Protein AF-A0A8J3AR73-F1 (afdb_monomer_lite)

Structure (mmCIF, N/CA/C/O backbone):
data_AF-A0A8J3AR73-F1
#
_entry.id   AF-A0A8J3AR73-F1
#
loop_
_atom_site.group_PDB
_atom_site.id
_atom_site.type_symbol
_atom_site.label_atom_id
_atom_site.label_alt_id
_atom_site.label_comp_id
_atom_site.label_asym_id
_atom_site.label_entity_id
_atom_site.label_seq_id
_atom_site.pdbx_PDB_ins_code
_atom_site.Cartn_x
_atom_site.Cartn_y
_atom_site.Cartn_z
_atom_site.occupancy
_atom_site.B_iso_or_equiv
_atom_site.auth_seq_id
_atom_site.auth_comp_id
_atom_site.auth_asym_id
_atom_site.auth_atom_id
_atom_site.pdbx_PDB_model_num
ATOM 1 N N . MET A 1 1 ? 7.734 -7.415 -24.292 1.00 56.72 1 MET A N 1
ATOM 2 C CA . MET A 1 1 ? 8.596 -7.367 -23.083 1.00 56.72 1 MET A CA 1
ATOM 3 C C . MET A 1 1 ? 8.493 -6.020 -22.365 1.00 56.72 1 MET A C 1
ATOM 5 O O . MET A 1 1 ? 8.095 -6.006 -21.208 1.00 56.72 1 MET A O 1
ATOM 9 N N . ALA A 1 2 ? 8.714 -4.885 -23.041 1.00 62.56 2 ALA A N 1
ATOM 10 C CA . ALA A 1 2 ? 8.527 -3.549 -22.450 1.00 62.56 2 ALA A CA 1
ATOM 11 C C . ALA A 1 2 ? 7.076 -3.239 -22.012 1.00 62.56 2 ALA A C 1
ATOM 13 O O . ALA A 1 2 ? 6.865 -2.491 -21.058 1.00 62.56 2 ALA A O 1
ATOM 14 N N . ASP A 1 3 ? 6.073 -3.823 -22.675 1.00 70.38 3 ASP A N 1
ATOM 15 C CA . ASP A 1 3 ? 4.662 -3.502 -22.417 1.00 70.38 3 ASP A CA 1
ATOM 16 C C . ASP A 1 3 ? 4.144 -4.019 -21.072 1.00 70.38 3 ASP A C 1
ATOM 18 O O . ASP A 1 3 ? 3.350 -3.341 -20.422 1.00 70.38 3 ASP A O 1
ATOM 22 N N . ALA A 1 4 ? 4.643 -5.165 -20.595 1.00 67.75 4 ALA A N 1
ATOM 23 C CA . ALA A 1 4 ? 4.284 -5.697 -19.278 1.00 67.75 4 ALA A CA 1
ATOM 24 C C . ALA A 1 4 ? 4.812 -4.794 -18.149 1.00 67.75 4 ALA A C 1
ATOM 26 O O . ALA A 1 4 ? 4.070 -4.453 -1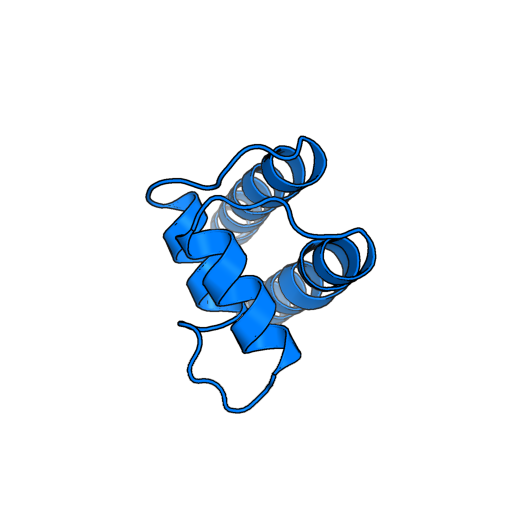7.224 1.00 67.75 4 ALA A O 1
ATOM 27 N N . LEU A 1 5 ? 6.059 -4.324 -18.272 1.00 73.00 5 LEU A N 1
ATOM 28 C CA . LEU A 1 5 ? 6.680 -3.402 -17.319 1.00 73.00 5 LEU A CA 1
ATOM 29 C C . LEU A 1 5 ? 6.020 -2.013 -17.347 1.00 73.00 5 LEU A C 1
ATOM 31 O O . LEU A 1 5 ? 5.791 -1.411 -16.293 1.00 73.00 5 LEU A O 1
ATOM 35 N N . LYS A 1 6 ? 5.662 -1.513 -18.540 1.00 73.25 6 LYS A N 1
ATOM 36 C CA . LYS A 1 6 ? 4.889 -0.269 -18.701 1.00 73.25 6 LYS A CA 1
ATOM 37 C C . LYS A 1 6 ? 3.502 -0.389 -18.069 1.00 73.25 6 LYS A C 1
ATOM 39 O O . LYS A 1 6 ? 3.106 0.493 -17.312 1.00 73.25 6 LYS A O 1
ATOM 44 N N . SER A 1 7 ? 2.802 -1.496 -18.316 1.00 80.81 7 SER A N 1
ATOM 45 C CA . SER A 1 7 ? 1.485 -1.779 -17.735 1.00 80.81 7 SER A CA 1
ATOM 46 C C . SER A 1 7 ? 1.535 -1.886 -16.208 1.00 80.81 7 SER A C 1
ATOM 48 O O . SER A 1 7 ? 0.693 -1.317 -15.513 1.00 80.81 7 SER A O 1
ATOM 50 N N . ALA A 1 8 ? 2.537 -2.573 -15.653 1.00 78.75 8 ALA A N 1
ATOM 51 C CA . ALA A 1 8 ? 2.757 -2.630 -14.208 1.00 78.75 8 ALA A CA 1
ATOM 52 C C . ALA A 1 8 ? 3.045 -1.233 -13.628 1.00 78.75 8 ALA A C 1
ATOM 54 O O . ALA A 1 8 ? 2.384 -0.804 -12.685 1.00 78.75 8 ALA A O 1
ATOM 55 N N . SER A 1 9 ? 3.953 -0.476 -14.251 1.00 81.88 9 SER A N 1
ATOM 56 C CA . SER A 1 9 ? 4.299 0.886 -13.818 1.00 81.88 9 SER A CA 1
ATOM 57 C C . SER A 1 9 ? 3.094 1.828 -13.820 1.00 81.88 9 SER A C 1
ATOM 59 O O . SER A 1 9 ? 2.932 2.609 -12.883 1.00 81.88 9 SER A O 1
ATOM 61 N N . ALA A 1 10 ? 2.230 1.738 -14.836 1.00 86.56 10 ALA A N 1
ATOM 62 C CA . ALA A 1 10 ? 0.996 2.510 -14.894 1.00 86.56 10 ALA A CA 1
ATOM 63 C C . ALA A 1 10 ? 0.073 2.158 -13.717 1.00 86.56 10 ALA A C 1
ATOM 65 O O . ALA A 1 10 ? -0.325 3.053 -12.971 1.00 86.56 10 ALA A O 1
ATOM 66 N N . ARG A 1 11 ? -0.199 0.863 -13.490 1.00 87.69 11 ARG A N 1
ATOM 67 C CA . ARG A 1 11 ? -1.056 0.379 -12.391 1.00 87.69 11 ARG A CA 1
ATOM 68 C C . ARG A 1 11 ? -0.575 0.853 -11.015 1.00 87.69 11 ARG A C 1
ATOM 70 O O . ARG A 1 11 ? -1.364 1.424 -10.263 1.00 87.69 11 ARG A O 1
ATOM 77 N N . TYR A 1 12 ? 0.719 0.726 -10.718 1.00 89.88 12 TYR A N 1
ATOM 78 C CA . TYR A 1 12 ? 1.285 1.223 -9.457 1.00 89.88 12 TYR A CA 1
ATOM 79 C C . TYR A 1 12 ? 1.270 2.757 -9.364 1.00 89.88 12 TYR A C 1
ATOM 81 O O . TYR A 1 12 ? 1.063 3.315 -8.286 1.00 89.88 12 TYR A O 1
ATOM 89 N N . GLY A 1 13 ? 1.407 3.458 -10.494 1.00 91.31 13 GLY A N 1
ATOM 90 C CA . GLY A 1 13 ? 1.227 4.908 -10.566 1.00 91.31 13 GLY A CA 1
ATOM 91 C C . GLY A 1 13 ? -0.193 5.355 -10.195 1.00 91.31 13 GLY A C 1
ATOM 92 O O . GLY A 1 13 ? -0.359 6.356 -9.493 1.00 91.31 13 GLY A O 1
ATOM 93 N N . HIS A 1 14 ? -1.218 4.599 -10.605 1.00 92.31 14 HIS A N 1
ATOM 94 C CA . HIS A 1 14 ? -2.604 4.853 -10.204 1.00 92.31 14 HIS A CA 1
ATOM 95 C C . HIS A 1 14 ? -2.801 4.684 -8.694 1.00 92.31 14 HIS A C 1
ATOM 97 O O . HIS A 1 14 ? -3.382 5.573 -8.070 1.00 92.31 14 HIS A O 1
ATOM 103 N N . ILE A 1 15 ? -2.260 3.613 -8.102 1.00 94.12 15 ILE A N 1
ATOM 104 C CA . ILE A 1 15 ? -2.292 3.390 -6.647 1.00 94.12 15 ILE A CA 1
ATOM 105 C C . ILE A 1 15 ? -1.628 4.562 -5.914 1.00 94.12 15 ILE A C 1
ATOM 107 O O . ILE A 1 15 ? -2.273 5.218 -5.095 1.00 94.12 15 ILE A O 1
ATOM 111 N N . LYS A 1 16 ? -0.382 4.901 -6.283 1.00 94.38 16 LYS A N 1
ATOM 112 C CA . LYS A 1 16 ? 0.376 6.026 -5.708 1.00 94.38 16 LYS A CA 1
ATOM 113 C C . LYS A 1 16 ? -0.424 7.328 -5.731 1.00 94.38 16 LYS A C 1
ATOM 115 O O . LYS A 1 16 ? -0.462 8.048 -4.736 1.00 94.38 16 LYS A O 1
ATOM 120 N N . ARG A 1 17 ? -1.071 7.643 -6.856 1.00 95.50 17 ARG A N 1
ATOM 121 C CA . ARG A 1 17 ? -1.846 8.881 -7.008 1.00 95.50 17 ARG A CA 1
ATOM 122 C C . ARG A 1 17 ? -3.088 8.916 -6.116 1.00 95.50 17 ARG A C 1
ATOM 124 O O . ARG A 1 17 ? -3.360 9.975 -5.559 1.00 95.50 17 ARG A O 1
ATOM 131 N N . ARG A 1 18 ? -3.821 7.806 -5.979 1.00 95.44 18 ARG A N 1
ATOM 132 C CA . ARG A 1 18 ? -5.013 7.736 -5.113 1.00 95.44 18 ARG A CA 1
ATOM 133 C C . ARG A 1 18 ? -4.641 7.862 -3.639 1.00 95.44 18 ARG A C 1
ATOM 135 O O . ARG A 1 18 ? -5.191 8.715 -2.951 1.00 95.44 18 ARG A O 1
ATOM 142 N N . LEU A 1 19 ? -3.628 7.114 -3.197 1.00 95.06 19 LEU A N 1
ATOM 143 C CA . LEU A 1 19 ? -3.151 7.166 -1.813 1.00 95.06 19 LEU A CA 1
ATOM 144 C C . LEU A 1 19 ? -2.671 8.569 -1.419 1.00 95.06 19 LEU A C 1
ATOM 146 O O . LEU A 1 19 ? -3.063 9.083 -0.376 1.00 95.06 19 LEU A O 1
ATOM 150 N N . LYS A 1 20 ? -1.917 9.251 -2.295 1.00 94.31 20 LYS A N 1
ATOM 151 C CA . LYS A 1 20 ? -1.491 10.646 -2.064 1.00 94.31 20 LYS A CA 1
ATOM 152 C C . LYS A 1 20 ? -2.645 11.648 -1.982 1.00 94.31 20 LYS A C 1
ATOM 154 O O . LYS A 1 20 ? -2.470 12.722 -1.418 1.00 94.31 20 LYS A O 1
ATOM 159 N N . ARG A 1 21 ? -3.804 11.321 -2.554 1.00 95.56 21 ARG A N 1
ATOM 160 C CA . ARG A 1 21 ? -5.030 12.129 -2.473 1.00 95.56 21 ARG A CA 1
ATOM 161 C C . ARG A 1 21 ? -5.945 11.709 -1.322 1.00 95.56 21 ARG A C 1
ATOM 163 O O . ARG A 1 21 ? -7.040 12.244 -1.219 1.00 95.56 21 ARG A O 1
ATOM 170 N N . ALA A 1 22 ? -5.506 10.770 -0.478 1.00 93.00 22 ALA A N 1
ATOM 171 C CA . AL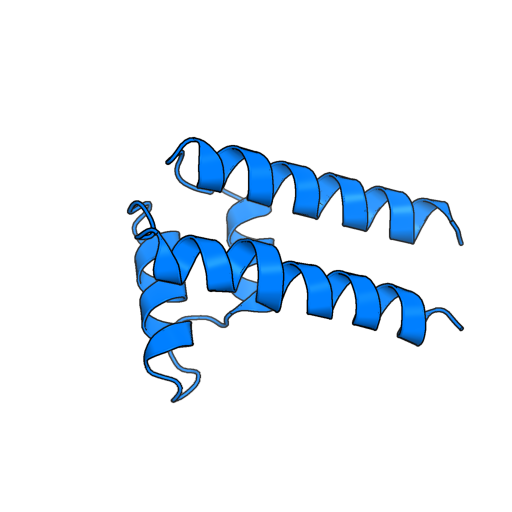A A 1 22 ? -6.324 10.148 0.560 1.00 93.00 22 ALA A CA 1
ATOM 172 C C . ALA A 1 22 ? -7.633 9.538 0.018 1.00 93.00 22 ALA A C 1
ATOM 174 O O . ALA A 1 22 ? -8.639 9.476 0.719 1.00 93.00 22 ALA A O 1
ATOM 175 N N . GLU A 1 23 ? -7.625 9.092 -1.241 1.00 95.56 23 GLU A N 1
ATOM 176 C CA . GLU A 1 23 ? -8.755 8.394 -1.844 1.00 95.56 23 GLU A CA 1
ATOM 177 C C . GLU A 1 23 ? -8.661 6.890 -1.529 1.00 95.56 23 GLU A C 1
ATOM 179 O O . GLU A 1 23 ? -7.590 6.302 -1.725 1.00 95.56 23 GLU A O 1
ATOM 184 N N . PRO A 1 24 ? -9.763 6.236 -1.116 1.00 94.94 24 PRO A N 1
ATOM 185 C CA . PRO A 1 24 ? -9.760 4.806 -0.824 1.00 94.94 24 PRO A CA 1
ATOM 186 C C . PRO A 1 24 ? -9.462 3.999 -2.087 1.00 94.94 24 PRO A C 1
ATOM 188 O O . PRO A 1 24 ? -9.977 4.303 -3.164 1.00 94.94 24 PRO A O 1
ATOM 191 N N . LEU A 1 25 ? -8.653 2.946 -1.976 1.00 95.88 25 LEU A N 1
ATOM 192 C CA . LEU A 1 25 ? -8.450 2.011 -3.082 1.00 95.88 25 LEU A CA 1
ATOM 193 C C . LEU A 1 25 ? -9.661 1.087 -3.214 1.00 95.88 25 LEU A C 1
ATOM 195 O O . LEU A 1 25 ? -10.305 0.737 -2.233 1.00 95.88 25 LEU A O 1
ATOM 199 N N . THR A 1 26 ? -9.984 0.698 -4.444 1.00 93.94 26 THR A N 1
ATOM 200 C CA . THR A 1 26 ? -11.157 -0.134 -4.739 1.00 93.94 26 THR A CA 1
ATOM 201 C C . THR A 1 26 ? -10.868 -1.109 -5.877 1.00 93.94 26 THR A C 1
ATOM 203 O O . THR A 1 26 ? -10.059 -0.813 -6.770 1.00 93.94 26 THR A O 1
ATOM 206 N N . GLY A 1 27 ? -11.542 -2.265 -5.848 1.00 94.88 27 GLY A N 1
ATOM 207 C CA . GLY A 1 27 ? -11.419 -3.332 -6.847 1.00 94.88 27 GLY A CA 1
ATOM 208 C C . GLY A 1 27 ? -9.965 -3.741 -7.082 1.00 94.88 27 GLY A C 1
ATOM 209 O O . GLY A 1 27 ? -9.183 -3.844 -6.141 1.00 94.88 27 GLY A O 1
ATOM 210 N N . LYS A 1 28 ? -9.570 -3.841 -8.355 1.00 93.19 28 LYS A N 1
ATOM 211 C CA . LYS A 1 28 ? -8.218 -4.256 -8.772 1.00 93.19 28 LYS A CA 1
ATOM 212 C C . LYS A 1 28 ? -7.071 -3.419 -8.197 1.00 93.19 28 LYS A C 1
ATOM 214 O O . LYS A 1 28 ? -5.947 -3.899 -8.123 1.00 93.19 28 LYS A O 1
ATOM 219 N N . HIS A 1 29 ? -7.313 -2.156 -7.837 1.00 94.00 29 HIS A N 1
ATOM 220 C CA . HIS A 1 29 ? -6.273 -1.326 -7.219 1.00 94.00 29 HIS A CA 1
ATOM 221 C C . HIS A 1 29 ? -6.058 -1.675 -5.747 1.00 94.00 29 HIS A C 1
ATOM 223 O O . HIS A 1 29 ? -4.940 -1.531 -5.265 1.00 94.00 29 HIS A O 1
ATOM 229 N N . LEU A 1 30 ? -7.122 -2.085 -5.049 1.00 95.69 30 LEU A N 1
ATOM 230 C CA . LEU A 1 30 ? -7.026 -2.569 -3.678 1.00 95.69 30 LEU A CA 1
ATOM 231 C C . LEU A 1 30 ? -6.355 -3.941 -3.668 1.00 95.69 30 LEU A C 1
ATOM 233 O O . LEU A 1 30 ? -5.360 -4.094 -2.979 1.00 95.69 30 LEU A O 1
ATOM 237 N N . GLU A 1 31 ? -6.825 -4.875 -4.501 1.00 94.88 31 GLU A N 1
ATOM 238 C CA . GLU A 1 31 ? -6.222 -6.210 -4.663 1.00 94.88 31 GLU A CA 1
ATOM 239 C C . GLU A 1 31 ? -4.711 -6.111 -4.904 1.00 94.88 31 GLU A C 1
ATOM 241 O O . GLU A 1 31 ? -3.922 -6.640 -4.133 1.00 94.88 31 GLU A O 1
ATOM 246 N N . LEU A 1 32 ? -4.300 -5.309 -5.892 1.00 92.81 32 LEU A N 1
ATOM 247 C CA . LEU A 1 32 ? -2.885 -5.139 -6.216 1.00 92.81 32 LEU A CA 1
ATOM 248 C C . LEU A 1 32 ? -2.077 -4.475 -5.088 1.00 92.81 32 LEU A C 1
ATOM 250 O O . LEU A 1 32 ? -0.877 -4.699 -4.984 1.00 92.81 32 LEU A O 1
ATOM 254 N N . ALA A 1 33 ? -2.694 -3.619 -4.273 1.00 94.25 33 ALA A N 1
ATOM 255 C CA . ALA A 1 33 ? -2.017 -3.046 -3.115 1.00 94.25 33 ALA A CA 1
ATOM 256 C C . ALA A 1 33 ? -1.847 -4.083 -1.995 1.00 94.25 33 ALA A C 1
ATOM 258 O O . ALA A 1 33 ? -0.795 -4.111 -1.363 1.00 94.25 33 ALA A O 1
ATOM 259 N N . LEU A 1 34 ? -2.840 -4.950 -1.786 1.00 95.31 34 LEU A N 1
ATOM 260 C CA . LEU A 1 34 ? -2.780 -6.043 -0.814 1.00 95.31 34 LEU A CA 1
ATOM 261 C C . LEU A 1 34 ? -1.798 -7.137 -1.239 1.00 95.31 34 LEU A C 1
ATOM 263 O O . LEU A 1 34 ? -1.101 -7.665 -0.386 1.00 95.31 34 LEU A O 1
ATOM 267 N N . ASP A 1 35 ? -1.622 -7.393 -2.537 1.00 92.94 35 ASP A N 1
ATOM 268 C CA . ASP A 1 35 ? -0.559 -8.285 -3.030 1.00 92.94 35 ASP A CA 1
ATOM 269 C C . ASP A 1 35 ? 0.850 -7.807 -2.622 1.00 92.94 35 ASP A C 1
ATOM 271 O O . ASP A 1 35 ? 1.791 -8.596 -2.566 1.00 92.94 35 ASP A O 1
ATOM 275 N N . VAL A 1 36 ? 1.012 -6.505 -2.352 1.00 92.19 36 VAL A N 1
ATOM 276 C CA . VAL A 1 36 ? 2.298 -5.900 -1.975 1.00 92.19 36 VAL A CA 1
ATOM 277 C C . VAL A 1 36 ? 2.548 -5.971 -0.470 1.00 92.19 36 VAL A C 1
ATOM 279 O O . VAL A 1 36 ? 3.679 -6.225 -0.063 1.00 92.19 36 VAL A O 1
ATOM 282 N N . VAL A 1 37 ? 1.529 -5.707 0.351 1.00 93.62 37 VAL A N 1
ATOM 283 C CA . VAL A 1 37 ? 1.678 -5.611 1.818 1.00 93.62 37 VAL A CA 1
ATOM 284 C C . VAL A 1 37 ? 1.100 -6.803 2.581 1.00 93.62 37 VAL A C 1
ATOM 286 O O . VAL A 1 37 ? 1.298 -6.903 3.784 1.00 93.62 37 VAL A O 1
ATOM 289 N N . GLY A 1 38 ? 0.406 -7.709 1.901 1.00 92.00 38 GLY A N 1
ATOM 290 C CA . GLY A 1 38 ? -0.316 -8.824 2.500 1.00 92.00 38 GLY A CA 1
ATOM 291 C C . GLY A 1 38 ? -1.752 -8.488 2.909 1.00 92.00 38 GLY A C 1
ATOM 292 O O . GLY A 1 38 ? -2.246 -7.364 2.775 1.00 92.00 38 GLY A O 1
ATOM 293 N N . ASP A 1 39 ? -2.435 -9.499 3.433 1.00 89.00 39 ASP A N 1
ATOM 294 C CA . ASP A 1 39 ? -3.854 -9.490 3.814 1.00 89.00 39 ASP A CA 1
ATOM 295 C C . ASP A 1 39 ? -4.117 -9.050 5.266 1.00 89.00 39 ASP A C 1
ATOM 297 O O . ASP A 1 39 ? -5.266 -9.027 5.707 1.00 89.00 39 ASP A O 1
ATOM 301 N N . GLY A 1 40 ? -3.069 -8.669 5.999 1.00 85.50 40 GLY A N 1
ATOM 302 C CA . GLY A 1 40 ? -3.166 -8.262 7.400 1.00 85.50 40 GLY A CA 1
ATOM 303 C C . GLY A 1 40 ? -2.766 -9.341 8.404 1.00 85.50 40 GLY A C 1
ATOM 304 O O . GLY A 1 40 ? -2.990 -9.151 9.597 1.00 85.50 40 GLY A O 1
ATOM 305 N N . SER A 1 41 ? -2.215 -10.470 7.943 1.00 88.06 41 SER A N 1
ATOM 306 C CA . SER A 1 41 ? -1.717 -11.563 8.793 1.00 88.06 41 SER A CA 1
ATOM 307 C C . SER A 1 41 ? -0.275 -11.971 8.461 1.00 88.06 41 SER A C 1
ATOM 309 O O . SER A 1 41 ? 0.083 -13.148 8.497 1.00 88.06 41 SER A O 1
ATOM 311 N N . THR A 1 42 ? 0.574 -10.998 8.136 1.00 87.62 42 THR A N 1
ATOM 312 C CA . THR A 1 42 ? 1.986 -11.226 7.788 1.00 87.62 42 THR A CA 1
ATOM 313 C C . THR A 1 42 ? 2.874 -11.468 9.011 1.00 87.62 42 THR A C 1
ATOM 315 O O . THR A 1 42 ? 3.975 -12.003 8.877 1.00 87.62 42 THR A O 1
ATOM 318 N N . GLY A 1 43 ? 2.414 -11.075 10.206 1.00 90.56 43 GLY A N 1
ATOM 319 C CA . GLY 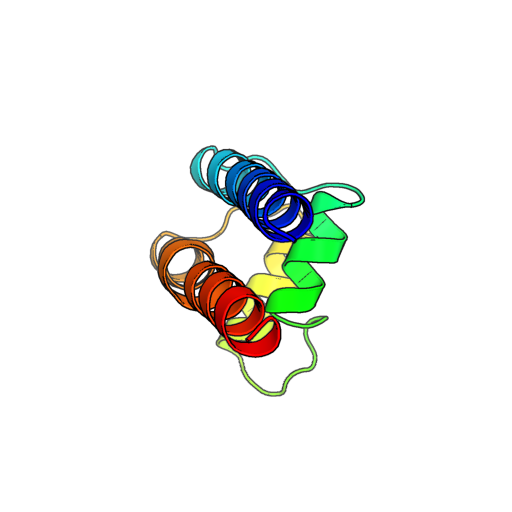A 1 43 ? 3.212 -11.087 11.435 1.00 90.56 43 GLY A CA 1
ATOM 320 C C . GLY A 1 43 ? 4.077 -9.833 11.607 1.00 90.56 43 GLY A C 1
ATOM 321 O O . GLY A 1 43 ? 4.640 -9.623 12.685 1.00 90.56 43 GLY A O 1
ATOM 322 N N . ASP A 1 44 ? 4.143 -8.974 10.587 1.00 94.25 44 ASP A N 1
ATOM 323 C CA . ASP A 1 44 ? 4.719 -7.639 10.672 1.00 94.25 44 ASP A CA 1
ATOM 324 C C . ASP A 1 44 ? 3.608 -6.628 10.973 1.00 94.25 44 ASP A C 1
ATOM 326 O O . ASP A 1 44 ? 2.728 -6.357 10.156 1.00 94.25 44 ASP A O 1
ATOM 330 N N . LYS A 1 45 ? 3.670 -6.025 12.164 1.00 94.06 45 LYS A N 1
ATOM 331 C CA . LYS A 1 45 ? 2.647 -5.080 12.636 1.00 94.06 45 LYS A CA 1
ATOM 332 C C . LYS A 1 45 ? 2.443 -3.894 11.694 1.00 94.06 45 LYS A C 1
ATOM 334 O O . LYS A 1 45 ? 1.341 -3.355 11.652 1.00 94.06 45 LYS A O 1
ATOM 339 N N . MET A 1 46 ? 3.490 -3.456 10.997 1.00 94.50 46 MET A N 1
ATOM 340 C CA . MET A 1 46 ? 3.426 -2.301 10.109 1.00 94.50 46 MET A CA 1
ATOM 341 C C . MET A 1 46 ? 2.733 -2.661 8.795 1.00 94.50 46 MET A C 1
ATOM 343 O O . MET A 1 46 ? 1.847 -1.930 8.347 1.00 94.50 46 MET A O 1
ATOM 347 N N . LEU A 1 47 ? 3.093 -3.803 8.203 1.00 94.62 47 LEU A N 1
ATOM 348 C CA . LEU A 1 47 ? 2.413 -4.329 7.017 1.00 94.62 47 LEU A CA 1
ATOM 349 C C . LEU A 1 47 ? 0.941 -4.616 7.310 1.00 94.62 47 LEU A C 1
ATOM 351 O O . LEU A 1 47 ? 0.062 -4.195 6.553 1.00 94.62 47 LEU A O 1
ATOM 355 N N . ASP A 1 48 ? 0.672 -5.236 8.457 1.00 95.88 48 ASP A N 1
ATOM 356 C CA . ASP A 1 48 ? -0.680 -5.588 8.862 1.00 95.88 48 ASP A CA 1
ATOM 357 C C . ASP A 1 48 ? -1.531 -4.334 9.121 1.00 95.88 48 ASP A C 1
ATOM 359 O O . ASP A 1 48 ? -2.689 -4.265 8.705 1.00 95.88 48 ASP A O 1
ATOM 363 N N . ALA A 1 49 ? -0.960 -3.291 9.734 1.00 96.31 49 ALA A N 1
ATOM 364 C CA . ALA A 1 49 ? -1.636 -2.008 9.927 1.00 96.31 49 ALA A CA 1
ATOM 365 C C . ALA A 1 49 ? -1.988 -1.321 8.596 1.00 96.31 49 ALA A C 1
ATOM 367 O O . ALA A 1 49 ? -3.129 -0.881 8.419 1.00 96.31 49 ALA A O 1
ATOM 368 N N . ILE A 1 50 ? -1.044 -1.269 7.648 1.00 97.00 50 ILE A N 1
ATOM 369 C CA . ILE A 1 50 ? -1.286 -0.702 6.314 1.00 97.00 50 ILE A CA 1
ATOM 370 C C . ILE A 1 50 ? -2.381 -1.498 5.600 1.00 97.00 50 ILE A C 1
ATOM 372 O O . ILE A 1 50 ? -3.336 -0.899 5.105 1.00 97.00 50 ILE A O 1
ATOM 376 N N . SER A 1 51 ? -2.292 -2.831 5.588 1.00 97.06 51 SER A N 1
ATOM 377 C CA . SER A 1 51 ? -3.290 -3.699 4.955 1.00 97.06 51 SER A CA 1
ATOM 378 C C . SER A 1 51 ? -4.694 -3.457 5.513 1.00 97.06 51 SER A C 1
ATOM 380 O O . SER A 1 51 ? -5.628 -3.178 4.756 1.00 97.06 51 SER A O 1
ATOM 382 N N . ASN A 1 52 ? -4.835 -3.448 6.841 1.00 96.94 52 ASN A N 1
ATOM 383 C CA . ASN A 1 52 ? -6.112 -3.210 7.508 1.00 96.94 52 ASN A CA 1
ATOM 384 C C . ASN A 1 52 ? -6.706 -1.838 7.152 1.00 96.94 52 ASN A C 1
ATOM 386 O O . ASN A 1 52 ? -7.902 -1.730 6.870 1.00 96.94 52 ASN A O 1
ATOM 390 N N . LYS A 1 53 ? -5.879 -0.786 7.101 1.00 97.44 53 LYS A N 1
ATOM 391 C CA . LYS A 1 53 ? -6.325 0.557 6.699 1.00 97.44 53 LYS A CA 1
ATOM 392 C C . LYS A 1 53 ? -6.762 0.607 5.238 1.00 97.44 53 LYS A C 1
ATOM 394 O O . LYS A 1 53 ? -7.798 1.202 4.942 1.00 97.44 53 LYS A O 1
ATOM 399 N N . LEU A 1 54 ? -6.025 -0.040 4.336 1.00 96.94 54 LEU A N 1
ATOM 400 C CA . LEU A 1 54 ? -6.389 -0.121 2.920 1.00 96.94 54 LEU A CA 1
ATOM 401 C C . LEU A 1 54 ? -7.731 -0.837 2.723 1.00 96.94 54 LEU A C 1
ATOM 403 O O . LEU A 1 54 ? -8.586 -0.325 2.000 1.00 96.94 54 LEU A O 1
ATOM 407 N N . GLN A 1 55 ? -7.935 -1.970 3.401 1.00 96.50 55 GLN A N 1
ATOM 408 C CA . GLN A 1 55 ? -9.188 -2.733 3.360 1.00 96.50 55 GLN A CA 1
ATOM 409 C C . GLN A 1 55 ? -10.368 -1.932 3.927 1.00 96.50 55 GLN A C 1
ATOM 411 O O . GLN A 1 55 ? -11.459 -1.950 3.360 1.00 96.50 55 GLN A O 1
ATOM 416 N N . ALA A 1 56 ? -10.143 -1.170 5.000 1.00 96.56 56 ALA A N 1
ATOM 417 C CA . ALA A 1 56 ? -11.151 -0.301 5.605 1.00 96.56 56 ALA A CA 1
ATOM 418 C C . ALA A 1 56 ? -11.388 1.017 4.836 1.00 96.56 56 ALA A C 1
ATOM 420 O O . ALA A 1 56 ? -12.225 1.822 5.246 1.00 96.56 56 ALA A O 1
ATOM 421 N N . GLY A 1 57 ? -10.643 1.278 3.753 1.00 95.62 57 GLY A N 1
ATOM 422 C CA . GLY A 1 57 ? -10.705 2.541 3.011 1.00 95.62 57 GLY A CA 1
ATOM 423 C C . GLY A 1 57 ? -10.224 3.754 3.816 1.00 95.62 57 GLY A C 1
ATOM 424 O O . GLY A 1 57 ? -10.581 4.889 3.500 1.00 95.62 57 GLY A O 1
ATOM 425 N N . GLN A 1 58 ? -9.438 3.525 4.867 1.00 96.56 58 GLN A N 1
ATOM 426 C CA . GLN A 1 58 ? -8.898 4.571 5.724 1.00 96.56 58 GLN A CA 1
ATOM 427 C C . GLN A 1 58 ? -7.663 5.214 5.095 1.00 96.56 58 GLN A C 1
ATOM 429 O O . GLN A 1 58 ? -6.900 4.593 4.352 1.00 96.56 58 GLN A O 1
ATOM 434 N N . LYS A 1 59 ? -7.453 6.488 5.425 1.00 95.81 59 LYS A N 1
ATOM 435 C CA . LYS A 1 59 ? -6.248 7.210 5.029 1.00 95.81 59 LYS A CA 1
ATOM 436 C C . LYS A 1 59 ? -5.032 6.617 5.757 1.00 95.81 59 LYS A C 1
ATOM 438 O O . LYS A 1 59 ? -5.070 6.433 6.971 1.00 95.81 59 LYS A O 1
ATOM 443 N N . LEU A 1 60 ? -3.954 6.395 5.008 1.00 96.81 60 LEU A N 1
ATOM 444 C CA . LEU A 1 60 ? -2.632 6.113 5.565 1.00 96.81 60 LEU A CA 1
ATOM 445 C C . LEU A 1 60 ? -2.027 7.392 6.152 1.00 96.81 60 LEU A C 1
ATOM 447 O O . LEU A 1 60 ? -2.132 8.466 5.546 1.00 96.81 60 LEU A O 1
ATOM 451 N N . ASP A 1 61 ? -1.388 7.285 7.312 1.00 95.88 61 ASP A N 1
ATOM 452 C CA . ASP A 1 61 ? -0.589 8.392 7.836 1.00 95.88 61 ASP A CA 1
ATOM 453 C C . ASP A 1 61 ? 0.657 8.648 6.969 1.00 95.88 61 ASP A C 1
ATOM 455 O O . ASP A 1 61 ? 0.940 7.917 6.020 1.00 95.88 61 ASP A O 1
ATOM 459 N N . ASP A 1 62 ? 1.388 9.726 7.249 1.00 96.31 62 ASP A N 1
ATOM 460 C CA . ASP A 1 62 ? 2.509 10.139 6.401 1.00 96.31 62 ASP A CA 1
ATOM 461 C C . ASP A 1 62 ? 3.639 9.096 6.366 1.00 96.31 62 ASP A C 1
ATOM 463 O O . ASP A 1 62 ? 4.297 8.932 5.333 1.00 96.31 62 ASP A O 1
ATOM 467 N N . TYR A 1 63 ? 3.843 8.357 7.460 1.00 96.25 63 TYR A N 1
ATOM 468 C CA . TYR A 1 63 ? 4.868 7.321 7.538 1.00 96.25 63 TYR A CA 1
ATOM 469 C C . TYR A 1 63 ? 4.431 6.047 6.807 1.00 96.25 63 TYR A C 1
ATOM 471 O O . TYR A 1 63 ? 5.174 5.516 5.982 1.00 96.25 63 TYR A O 1
ATOM 479 N N . GLU A 1 64 ? 3.197 5.601 7.024 1.00 96.94 64 GLU A N 1
ATOM 480 C CA . GLU A 1 64 ? 2.569 4.499 6.291 1.00 96.94 64 GLU A CA 1
ATOM 481 C C . GLU A 1 64 ? 2.521 4.767 4.787 1.00 96.94 64 GLU A C 1
ATOM 483 O O . GLU A 1 64 ? 2.831 3.892 3.976 1.00 96.94 64 GLU A O 1
ATOM 488 N N . LEU A 1 65 ? 2.165 5.994 4.401 1.00 96.31 65 LEU A N 1
ATOM 489 C CA . LEU A 1 65 ? 2.135 6.424 3.012 1.00 96.31 65 LEU A CA 1
ATOM 490 C C . LEU A 1 65 ? 3.538 6.389 2.403 1.00 96.31 65 LEU A C 1
ATOM 492 O O . LEU A 1 65 ? 3.686 5.924 1.271 1.00 96.31 65 LEU A O 1
ATOM 496 N N . HIS A 1 66 ? 4.556 6.847 3.136 1.00 95.44 66 HIS A N 1
ATOM 497 C CA . HIS A 1 66 ? 5.949 6.768 2.703 1.00 95.44 66 HIS A CA 1
ATOM 498 C C . HIS A 1 66 ? 6.394 5.316 2.487 1.00 95.44 66 HIS A C 1
ATOM 500 O O . HIS A 1 66 ? 6.898 4.991 1.409 1.00 95.44 66 HIS A O 1
ATOM 506 N N . LEU A 1 67 ? 6.147 4.429 3.456 1.00 96.06 67 LEU A N 1
ATOM 507 C CA . LEU A 1 67 ? 6.477 3.009 3.324 1.00 96.06 67 LEU A CA 1
ATOM 508 C C . LEU A 1 67 ? 5.766 2.380 2.126 1.00 96.06 67 LEU A C 1
ATOM 510 O O . LEU A 1 67 ? 6.409 1.772 1.272 1.00 96.06 67 LEU A O 1
ATOM 514 N N . MET A 1 68 ? 4.457 2.590 2.000 1.00 95.00 68 MET A N 1
ATOM 515 C CA . MET A 1 68 ? 3.684 2.034 0.896 1.00 95.00 68 MET A CA 1
ATOM 516 C C . MET A 1 68 ? 4.218 2.512 -0.460 1.00 95.00 68 MET A C 1
ATOM 518 O O . MET A 1 68 ? 4.470 1.717 -1.366 1.00 95.00 68 MET A O 1
ATOM 522 N N . VAL A 1 69 ? 4.406 3.821 -0.617 1.00 93.50 69 VAL A N 1
ATOM 523 C CA . VAL A 1 69 ? 4.613 4.439 -1.930 1.00 93.50 69 VAL A CA 1
ATOM 524 C C . VAL A 1 69 ? 6.072 4.488 -2.362 1.00 93.50 69 VAL A C 1
ATOM 526 O O . VAL A 1 69 ? 6.356 4.306 -3.551 1.00 93.50 69 VAL A O 1
ATOM 529 N N . ASP A 1 70 ? 6.976 4.802 -1.442 1.00 92.00 70 ASP A N 1
ATOM 530 C CA . ASP A 1 70 ? 8.377 5.070 -1.756 1.00 92.00 70 ASP A CA 1
ATOM 531 C C . ASP A 1 70 ? 9.294 3.905 -1.352 1.00 92.00 70 ASP A C 1
ATOM 533 O O . ASP A 1 70 ? 10.422 3.837 -1.838 1.00 92.00 70 ASP A O 1
ATOM 537 N N . VAL A 1 71 ? 8.798 2.939 -0.564 1.00 93.69 71 VAL A N 1
ATOM 538 C CA . VAL A 1 71 ? 9.524 1.702 -0.236 1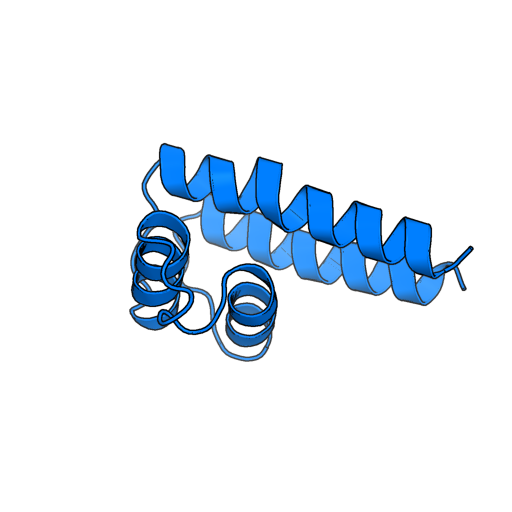.00 93.69 71 VAL A CA 1
ATOM 539 C C . VAL A 1 71 ? 8.910 0.500 -0.955 1.00 93.69 71 VAL A C 1
ATOM 541 O O . VAL A 1 71 ? 9.525 -0.028 -1.884 1.00 93.69 71 VAL A O 1
ATOM 544 N N . PHE A 1 72 ? 7.701 0.067 -0.595 1.00 93.06 72 PHE A N 1
ATOM 545 C CA . PHE A 1 72 ? 7.158 -1.221 -1.046 1.00 93.06 72 PHE A CA 1
ATOM 546 C C . PHE A 1 72 ? 6.842 -1.248 -2.545 1.00 93.06 72 PHE A C 1
ATOM 548 O O . PHE A 1 72 ? 7.337 -2.118 -3.266 1.00 93.06 72 PHE A O 1
ATOM 555 N N . LEU A 1 73 ? 6.111 -0.252 -3.061 1.00 90.62 73 LEU A N 1
ATOM 556 C CA . LEU A 1 73 ? 5.814 -0.168 -4.499 1.00 90.62 73 LEU A CA 1
ATOM 557 C C . LEU A 1 73 ? 7.078 -0.046 -5.364 1.00 90.62 73 LEU A C 1
ATOM 559 O O . LEU A 1 73 ? 7.106 -0.530 -6.500 1.00 90.62 73 LEU A O 1
ATOM 563 N N . VAL A 1 74 ? 8.129 0.588 -4.840 1.00 89.62 74 VAL A N 1
ATOM 564 C CA . VAL 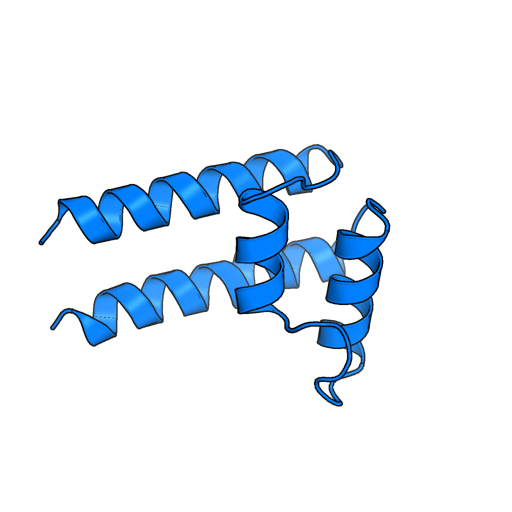A 1 74 ? 9.416 0.704 -5.536 1.00 89.62 74 VAL A CA 1
ATOM 565 C C . VAL A 1 74 ? 10.104 -0.657 -5.612 1.00 89.62 74 VAL A C 1
ATOM 567 O O . VAL A 1 74 ? 10.527 -1.051 -6.700 1.00 89.62 74 VAL A O 1
ATOM 570 N N . HIS A 1 75 ? 10.155 -1.404 -4.508 1.00 88.75 75 HIS A N 1
ATOM 571 C CA . HIS A 1 75 ? 10.757 -2.740 -4.482 1.00 88.75 75 HIS A CA 1
ATOM 572 C C . HIS A 1 75 ? 10.025 -3.720 -5.398 1.00 88.75 75 HIS A C 1
ATOM 574 O O . HIS A 1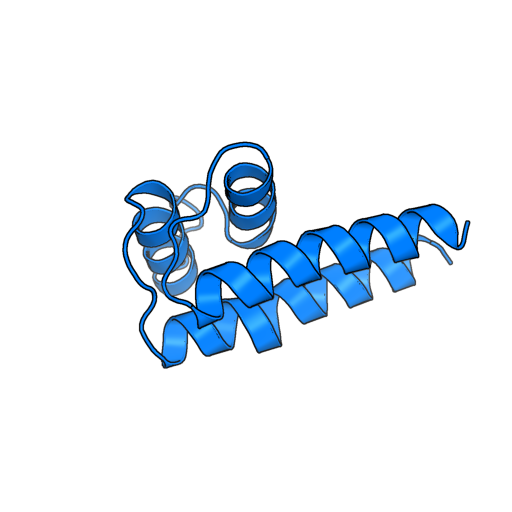 75 ? 10.676 -4.456 -6.136 1.00 88.75 75 HIS A O 1
ATOM 580 N N . VAL A 1 76 ? 8.692 -3.674 -5.450 1.00 87.62 76 VAL A N 1
ATOM 581 C CA . VAL A 1 76 ? 7.914 -4.502 -6.386 1.00 87.62 76 VAL A CA 1
ATOM 582 C C . VAL A 1 76 ? 8.247 -4.153 -7.835 1.00 87.62 76 VAL A C 1
ATOM 584 O O . VAL A 1 76 ? 8.473 -5.041 -8.657 1.00 87.62 76 VAL A O 1
ATOM 587 N N . LYS A 1 77 ? 8.349 -2.860 -8.165 1.00 84.25 77 LYS A N 1
ATOM 588 C CA . LYS A 1 77 ? 8.739 -2.426 -9.512 1.00 84.25 77 LYS A CA 1
ATOM 589 C C . LYS A 1 77 ? 10.141 -2.920 -9.891 1.00 84.25 77 LYS A C 1
ATOM 591 O O . LYS A 1 77 ? 10.333 -3.354 -11.026 1.00 84.25 77 LYS A O 1
ATOM 596 N N . LEU A 1 78 ? 11.099 -2.854 -8.966 1.00 85.31 78 LEU A N 1
ATOM 597 C CA . LEU A 1 78 ? 12.464 -3.344 -9.176 1.00 85.31 78 LEU A CA 1
ATOM 598 C C . LEU A 1 78 ? 12.512 -4.871 -9.296 1.00 85.31 78 LEU A C 1
ATOM 600 O O . LEU A 1 78 ? 13.193 -5.380 -10.180 1.00 85.31 78 LEU A O 1
ATOM 604 N N . SER A 1 79 ? 11.749 -5.593 -8.474 1.00 85.62 79 SER A N 1
ATOM 605 C CA . SER A 1 79 ? 11.639 -7.054 -8.533 1.00 85.62 79 SER A CA 1
ATOM 606 C C . SER A 1 79 ? 11.080 -7.520 -9.880 1.00 85.62 79 SER A C 1
ATOM 608 O O . SER A 1 79 ? 11.673 -8.384 -10.521 1.00 85.62 79 SER A O 1
ATOM 610 N N . ILE A 1 80 ? 10.020 -6.875 -10.384 1.00 83.12 80 ILE A N 1
ATOM 611 C CA . ILE A 1 80 ? 9.477 -7.160 -11.722 1.00 83.12 80 ILE A CA 1
ATOM 612 C C . ILE A 1 80 ? 10.520 -6.869 -12.806 1.00 83.12 80 ILE A C 1
ATOM 614 O O . ILE A 1 80 ? 10.674 -7.662 -13.729 1.00 83.12 80 ILE A O 1
ATOM 618 N N . ALA A 1 81 ? 11.241 -5.748 -12.707 1.00 79.88 81 ALA A N 1
ATOM 619 C CA . ALA A 1 81 ? 12.292 -5.418 -13.668 1.00 79.88 81 ALA A CA 1
ATOM 620 C C . ALA A 1 81 ? 13.436 -6.448 -13.653 1.00 79.88 81 ALA A C 1
ATOM 622 O O . ALA A 1 81 ? 13.932 -6.808 -14.715 1.00 79.88 81 ALA A O 1
ATOM 623 N N . SER A 1 82 ? 13.812 -6.946 -12.471 1.00 80.06 82 SER A N 1
ATOM 624 C CA . SER A 1 82 ? 14.862 -7.954 -12.296 1.00 80.06 82 SER A CA 1
ATOM 625 C C . SER A 1 82 ? 14.432 -9.360 -12.718 1.00 80.06 82 SER A C 1
ATOM 627 O O . SER A 1 82 ? 15.266 -10.107 -13.206 1.00 80.06 82 SER A O 1
ATOM 629 N N . SER A 1 83 ? 13.166 -9.739 -12.527 1.00 74.06 83 SER A N 1
ATOM 630 C CA . SER A 1 83 ? 12.646 -11.075 -12.869 1.00 74.06 83 SER A CA 1
ATOM 631 C C . SER A 1 83 ? 12.403 -11.272 -14.371 1.00 74.06 83 SER A C 1
ATOM 633 O O . SER A 1 83 ? 12.096 -12.382 -14.802 1.00 74.06 83 SER A O 1
ATOM 635 N N . LEU A 1 84 ? 12.463 -10.197 -15.158 1.00 59.97 84 LEU A N 1
ATOM 636 C CA . LEU A 1 84 ? 12.259 -10.203 -16.609 1.00 59.97 84 LEU A CA 1
ATOM 637 C C . LEU A 1 84 ? 13.583 -10.257 -17.396 1.00 59.97 84 LEU A C 1
ATOM 639 O O . LEU A 1 84 ? 13.556 -10.099 -18.618 1.00 59.97 84 LEU A O 1
ATOM 643 N N . HIS A 1 85 ? 14.704 -10.444 -16.698 1.00 50.62 85 HIS A N 1
ATOM 644 C CA . HIS A 1 85 ? 16.065 -10.500 -17.225 1.00 50.62 85 HIS A CA 1
ATOM 645 C C . HIS A 1 85 ? 16.673 -11.883 -16.981 1.00 50.62 85 HIS A C 1
ATOM 647 O O . HIS A 1 85 ? 17.499 -12.298 -17.823 1.00 50.62 85 HIS A O 1
#

Organism: NCBI:txid573741

Radius of gyration: 12.61 Å; chains: 1; bounding box: 28×24×36 Å

pLDDT: mean 89.53, std 9.77, range [50.62, 97.44]

Sequence (85 aa):
MADALKSASARYGHIKRRLKRAEPLTGKHLELALDVVGDGSTGDKMLDAISNKLQAGQKLDDYELHLMVDVFLVHVKLSIASSLH

Secondary structure (DSSP, 8-state):
-HHHHHHHHHHHHHHHHHHHTTPPP-THHHHHHHHHH-SS-SS-HHHHHHHHHHHTTPPPPHHHHHIIIIIIHHHHHHHHHHHT-

Foldseek 3Di:
DVVVLVVLVVLLVVLLVCLVVLFADDDPSLVVLCVQLPCLPPPDNLSNVLNVCNVVSHHDDPVNSCCSNVNRSVVVSVVVVVVVD